Protein AF-A0A959EP99-F1 (afdb_monomer_lite)

Sequence (68 aa):
MKRISIFLFCLSAPFLLTTCKKGEGFNLFSVQDDVELGRQLRDEVLANPQEYPILDRNQYPAAYNYVE

Structure (mmCIF, N/CA/C/O backbone):
data_AF-A0A959EP99-F1
#
_entry.id   AF-A0A959EP99-F1
#
loop_
_atom_site.group_PDB
_atom_site.id
_atom_site.type_symbol
_atom_site.label_atom_id
_atom_site.label_alt_id
_atom_site.label_comp_id
_atom_site.label_asym_id
_atom_site.label_entity_id
_atom_site.label_seq_id
_atom_site.pdbx_PDB_ins_code
_atom_site.Cartn_x
_atom_site.Cartn_y
_atom_site.Cartn_z
_atom_site.occupancy
_atom_site.B_iso_or_equiv
_atom_site.auth_seq_id
_atom_site.auth_comp_id
_atom_site.auth_asym_id
_atom_site.auth_atom_id
_atom_site.pdbx_PDB_model_num
ATOM 1 N N . MET A 1 1 ? -3.727 26.737 38.703 1.00 60.59 1 MET A N 1
ATOM 2 C CA . MET A 1 1 ? -3.078 26.485 37.396 1.00 60.59 1 MET A CA 1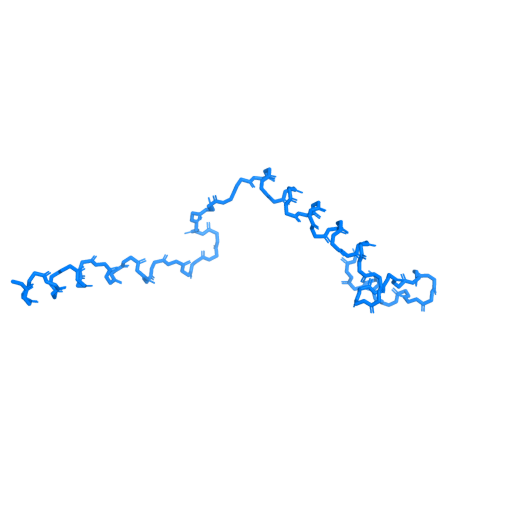
ATOM 3 C C . MET A 1 1 ? -2.211 25.221 37.423 1.00 60.59 1 MET A C 1
ATOM 5 O O . MET A 1 1 ? -2.671 24.206 36.931 1.00 60.59 1 MET A O 1
ATOM 9 N N . LYS A 1 2 ? -1.038 25.204 38.082 1.00 64.75 2 LYS A N 1
ATOM 10 C CA . LYS A 1 2 ? -0.104 24.048 38.061 1.00 64.75 2 LYS A CA 1
ATOM 11 C C . LYS A 1 2 ? -0.700 22.721 38.567 1.00 64.75 2 LYS A C 1
ATOM 13 O O . LYS A 1 2 ? -0.502 21.684 37.953 1.00 64.75 2 LYS A O 1
ATOM 18 N N . ARG A 1 3 ? -1.489 22.763 39.649 1.00 73.44 3 ARG A N 1
ATOM 19 C CA . ARG A 1 3 ? -2.154 21.574 40.223 1.00 73.44 3 ARG A CA 1
ATOM 20 C C . ARG A 1 3 ? -3.270 21.014 39.332 1.00 73.44 3 ARG A C 1
ATOM 22 O O . ARG A 1 3 ? -3.461 19.810 39.307 1.00 73.44 3 ARG A O 1
ATOM 29 N N . ILE A 1 4 ? -3.949 21.880 38.575 1.00 78.44 4 ILE A N 1
ATOM 30 C CA . ILE A 1 4 ? -4.993 21.494 37.612 1.00 78.44 4 ILE A CA 1
ATOM 31 C C . ILE A 1 4 ? -4.357 20.848 36.375 1.00 78.44 4 ILE A C 1
ATOM 33 O O . ILE A 1 4 ? -4.831 19.808 35.940 1.00 78.44 4 ILE A O 1
ATOM 37 N N . SER A 1 5 ? -3.240 21.387 35.869 1.00 73.88 5 SER A N 1
ATOM 38 C CA . SER A 1 5 ? -2.482 20.748 34.779 1.00 73.88 5 SER A CA 1
ATOM 39 C C . SER A 1 5 ? -1.970 19.357 35.147 1.00 73.88 5 SER A C 1
ATOM 41 O O . SER A 1 5 ? -2.060 18.452 34.328 1.00 73.88 5 SER A O 1
ATOM 43 N N . ILE A 1 6 ? -1.469 19.169 36.373 1.00 81.00 6 ILE A N 1
ATOM 44 C CA . ILE A 1 6 ? -1.016 17.853 36.854 1.00 81.00 6 ILE A CA 1
ATOM 45 C C . ILE A 1 6 ? -2.195 16.876 36.928 1.00 81.00 6 ILE A C 1
ATOM 47 O O . ILE A 1 6 ? -2.076 15.736 36.497 1.00 81.00 6 ILE A O 1
ATOM 51 N N . PHE A 1 7 ? -3.352 17.338 37.405 1.00 80.81 7 PHE A N 1
ATOM 52 C CA . PHE A 1 7 ? -4.555 16.512 37.490 1.00 80.81 7 PHE A CA 1
ATOM 53 C C . PHE A 1 7 ? -5.073 16.085 36.108 1.00 80.81 7 PHE A C 1
ATOM 55 O O . PHE A 1 7 ? -5.413 14.923 35.911 1.00 80.81 7 PHE A O 1
ATOM 62 N N . LEU A 1 8 ? -5.073 17.001 35.133 1.00 78.62 8 LEU A N 1
ATOM 63 C CA . LEU A 1 8 ? -5.466 16.716 33.748 1.00 78.62 8 LEU A CA 1
ATOM 64 C C . LEU A 1 8 ? -4.494 15.748 33.059 1.00 78.62 8 LEU A C 1
ATOM 66 O O . LEU A 1 8 ? -4.932 14.865 32.328 1.00 78.62 8 LEU A O 1
ATOM 70 N N . PHE A 1 9 ? -3.193 15.875 33.328 1.00 77.19 9 PHE A N 1
ATOM 71 C CA . PHE A 1 9 ? -2.168 14.970 32.807 1.00 77.19 9 PHE A CA 1
ATOM 72 C C . PHE A 1 9 ? -2.268 13.558 33.414 1.00 77.19 9 PHE A C 1
ATOM 74 O O . PHE A 1 9 ? -2.134 12.564 32.707 1.00 77.19 9 PHE A O 1
ATOM 81 N N . CYS A 1 10 ? -2.564 13.445 34.713 1.00 78.56 10 CYS A N 1
ATOM 82 C CA . CYS A 1 10 ? -2.779 12.149 35.363 1.00 78.56 10 CYS A CA 1
ATOM 83 C C . CYS A 1 10 ? -4.078 11.458 34.918 1.00 78.56 10 CYS A C 1
ATOM 85 O O . CYS A 1 10 ? -4.132 10.231 34.920 1.00 78.56 10 CYS A O 1
ATOM 87 N N . LEU A 1 11 ? -5.108 12.216 34.523 1.00 80.69 11 LEU A N 1
ATOM 88 C CA . LEU A 1 11 ? -6.391 11.664 34.076 1.00 80.69 11 LEU A CA 1
ATOM 89 C C . LEU A 1 11 ? -6.335 11.080 32.653 1.00 80.69 11 LEU A C 1
ATOM 91 O O . LEU A 1 11 ? -7.078 10.151 32.350 1.00 80.69 11 LEU A O 1
ATOM 95 N N . SER A 1 12 ? -5.456 11.591 31.786 1.00 74.44 12 SER A N 1
ATOM 96 C CA . SER A 1 12 ? -5.299 11.100 30.407 1.00 74.44 12 SER A CA 1
ATOM 97 C C . SER A 1 12 ? -4.322 9.926 30.276 1.00 74.44 12 SER A C 1
ATOM 99 O O . SER A 1 12 ? -4.441 9.137 29.339 1.00 74.44 12 SER A O 1
ATOM 101 N N . ALA A 1 13 ? -3.395 9.760 31.225 1.00 73.00 13 ALA A N 1
ATOM 102 C CA . ALA A 1 13 ? -2.385 8.699 31.216 1.00 73.00 13 ALA A CA 1
ATOM 103 C C . ALA A 1 13 ? -2.936 7.253 31.089 1.00 73.00 13 ALA A C 1
ATOM 105 O O . ALA A 1 13 ? -2.322 6.466 30.366 1.00 73.00 13 ALA A O 1
ATOM 106 N N . PRO A 1 14 ? -4.080 6.869 31.699 1.00 69.25 14 PRO A N 1
ATOM 107 C CA . PRO A 1 14 ? -4.614 5.509 31.580 1.00 69.25 14 PRO A CA 1
ATOM 108 C C . PRO A 1 14 ? -5.134 5.169 30.177 1.00 69.25 14 PRO A C 1
ATOM 110 O O . PRO A 1 14 ? -5.081 4.009 29.779 1.00 69.25 14 PRO A O 1
ATOM 113 N N . PHE A 1 15 ? -5.599 6.161 29.405 1.00 67.00 15 PHE A N 1
ATOM 114 C CA . PHE A 1 15 ? -6.103 5.952 28.039 1.00 67.00 15 PHE A CA 1
ATOM 115 C C . PHE A 1 15 ? -4.991 5.629 27.035 1.00 67.00 15 PHE A C 1
ATOM 117 O O . PHE A 1 15 ? -5.255 5.041 25.992 1.00 67.00 15 PHE A O 1
ATOM 124 N N . LEU A 1 16 ? -3.741 5.980 27.348 1.00 67.00 16 LEU A N 1
ATOM 125 C CA . LEU A 1 16 ? -2.599 5.729 26.467 1.00 67.00 16 LEU A CA 1
ATOM 126 C C . LEU A 1 16 ? -2.099 4.277 26.528 1.00 67.00 16 LEU A C 1
ATOM 128 O O . LEU A 1 16 ? -1.333 3.860 25.664 1.00 67.00 16 LEU A O 1
ATOM 132 N N . LEU A 1 17 ? -2.518 3.498 27.532 1.00 66.75 17 LEU A N 1
ATOM 133 C CA . LEU A 1 17 ? -1.996 2.150 27.790 1.00 66.75 17 LEU A CA 1
ATOM 134 C C . LEU A 1 17 ? -2.937 1.016 27.338 1.00 66.75 17 LEU A C 1
ATOM 136 O O . LEU A 1 17 ? -2.576 -0.152 27.460 1.00 66.75 17 LEU A O 1
ATOM 140 N N . THR A 1 18 ? -4.128 1.318 26.806 1.00 65.50 18 THR A N 1
ATOM 141 C CA . THR A 1 18 ? -5.175 0.312 26.520 1.00 65.50 18 THR A CA 1
ATOM 142 C C . THR A 1 18 ? -5.218 -0.205 25.076 1.00 65.50 18 THR A C 1
ATOM 144 O O . THR A 1 18 ? -6.080 -1.016 24.758 1.00 65.50 18 THR A O 1
ATOM 147 N N . THR A 1 19 ? -4.308 0.212 24.188 1.00 62.38 19 THR A N 1
ATOM 148 C CA . THR A 1 19 ? -4.486 0.023 22.726 1.00 62.38 19 THR A CA 1
ATOM 1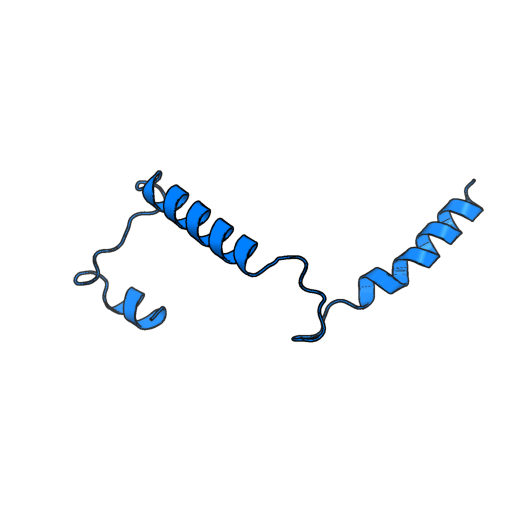49 C C . THR A 1 19 ? -3.820 -1.230 22.123 1.00 62.38 19 THR A C 1
ATOM 151 O O . THR A 1 19 ? -4.132 -1.627 21.004 1.00 62.38 19 THR A O 1
ATOM 154 N N . CYS A 1 20 ? -2.944 -1.930 22.847 1.00 64.12 20 CYS A N 1
ATOM 155 C CA . CYS A 1 20 ? -2.112 -2.990 22.255 1.00 64.12 20 CYS A CA 1
ATOM 156 C C . CYS A 1 20 ? -2.677 -4.414 22.396 1.00 64.12 20 CYS A C 1
ATOM 158 O O . CYS A 1 20 ? -1.973 -5.317 22.852 1.00 64.12 20 CYS A O 1
ATOM 160 N N . LYS A 1 21 ? -3.923 -4.658 21.977 1.00 67.50 21 LYS A N 1
ATOM 161 C CA . LYS A 1 21 ? -4.444 -6.029 21.844 1.00 67.50 21 LYS A CA 1
ATOM 162 C C . LYS A 1 21 ? -4.997 -6.300 20.449 1.00 67.50 21 LYS A C 1
ATOM 164 O O . LYS A 1 21 ? -5.901 -5.622 19.969 1.00 67.50 21 LYS A O 1
ATOM 169 N N . LYS A 1 22 ? -4.454 -7.336 19.802 1.00 63.22 22 LYS A N 1
ATOM 170 C CA . LYS A 1 22 ? -4.865 -7.785 18.466 1.00 63.22 22 LYS A CA 1
ATOM 171 C C . LYS A 1 22 ? -6.336 -8.219 18.500 1.00 63.22 22 LYS A C 1
ATOM 173 O O . LYS A 1 22 ? -6.671 -9.167 19.199 1.00 63.22 22 LYS A O 1
ATOM 178 N N . GLY A 1 23 ? -7.189 -7.523 17.750 1.00 64.00 23 GLY A N 1
ATOM 179 C CA . GLY A 1 23 ? -8.630 -7.797 17.670 1.00 64.00 23 GLY A CA 1
ATOM 180 C C . GLY A 1 23 ? -9.495 -7.122 18.743 1.00 64.00 23 GLY A C 1
ATOM 181 O O . GLY A 1 23 ? -10.713 -7.185 18.636 1.00 64.00 23 GLY A O 1
ATOM 182 N N . GLU A 1 24 ? -8.903 -6.436 19.728 1.00 64.38 24 GLU A N 1
ATOM 183 C CA . GLU A 1 24 ? -9.625 -5.687 20.777 1.00 64.38 24 GLU A CA 1
ATOM 184 C C . GLU A 1 24 ? -9.411 -4.163 20.632 1.00 64.38 24 GLU A C 1
ATOM 186 O O . GLU A 1 24 ? -9.291 -3.439 21.619 1.00 64.38 24 GLU A O 1
ATOM 191 N N . GLY A 1 25 ? -9.333 -3.667 19.392 1.00 68.19 25 GLY A N 1
ATOM 192 C CA . GLY A 1 25 ? -9.168 -2.245 19.073 1.00 68.19 25 GLY A CA 1
ATOM 193 C C . GLY A 1 25 ? -10.432 -1.628 18.471 1.00 68.19 25 GLY A C 1
ATOM 194 O O . GLY A 1 25 ? -11.167 -2.286 17.737 1.00 68.19 25 GLY A O 1
ATOM 195 N N . PHE A 1 26 ? -10.674 -0.349 18.755 1.00 75.62 26 PHE A N 1
ATOM 196 C CA . PHE A 1 26 ? -11.673 0.438 18.033 1.00 75.62 26 PHE A CA 1
ATOM 197 C C . PHE A 1 26 ? -11.116 0.785 16.648 1.00 75.62 26 PHE A C 1
ATOM 199 O O . PHE A 1 26 ? -10.134 1.523 16.555 1.00 75.62 26 PHE A O 1
ATOM 206 N N . ASN A 1 27 ? -11.708 0.237 15.582 1.00 81.69 27 ASN A N 1
ATOM 207 C CA . ASN A 1 27 ? -11.346 0.642 14.227 1.00 81.69 27 ASN A CA 1
ATOM 208 C C . ASN A 1 27 ? -11.943 2.028 13.951 1.00 81.69 27 ASN A C 1
ATOM 210 O O . ASN A 1 27 ? -13.160 2.200 13.986 1.00 81.69 27 ASN A O 1
ATOM 214 N N . LEU A 1 28 ? -11.071 3.010 13.722 1.00 89.00 28 LEU A N 1
ATOM 215 C CA . LEU A 1 28 ? -11.454 4.385 13.400 1.00 89.00 28 LEU A CA 1
ATOM 216 C C . LEU A 1 28 ? -11.937 4.526 11.952 1.00 89.00 28 LEU A C 1
ATOM 218 O O . LEU A 1 28 ? -12.656 5.474 11.650 1.00 89.00 28 LEU A O 1
ATOM 222 N N . PHE A 1 29 ? -11.529 3.604 11.080 1.00 92.38 29 PHE A N 1
ATOM 223 C CA . PHE A 1 29 ? -11.785 3.650 9.649 1.00 92.38 29 PHE A CA 1
ATOM 224 C C . PHE A 1 29 ? -12.908 2.690 9.269 1.00 92.38 29 PHE A C 1
ATOM 226 O O . PHE A 1 29 ? -13.017 1.570 9.778 1.00 92.38 29 PHE A O 1
ATOM 233 N N . SER A 1 30 ? -13.771 3.151 8.371 1.00 94.44 30 SER A N 1
ATOM 234 C CA . SER A 1 30 ? -14.775 2.312 7.736 1.00 94.44 30 SER A CA 1
ATOM 235 C C . SER A 1 30 ? -14.151 1.483 6.613 1.00 94.44 30 SER A C 1
ATOM 237 O O . SER A 1 30 ? -13.114 1.829 6.055 1.00 94.44 30 SER A O 1
ATOM 239 N N . VAL A 1 31 ? -14.852 0.429 6.191 1.00 95.50 31 VAL A N 1
ATOM 240 C CA . VAL A 1 31 ? -14.471 -0.340 4.993 1.00 95.50 31 VAL A CA 1
ATOM 241 C C . VAL A 1 31 ? -14.380 0.559 3.753 1.00 95.50 31 VAL A C 1
ATOM 243 O O . VAL A 1 31 ? -13.562 0.319 2.870 1.00 95.50 31 VAL A O 1
ATOM 246 N N . GLN A 1 32 ? -15.204 1.607 3.669 1.00 97.69 32 GLN A N 1
ATOM 247 C CA . GLN A 1 32 ? -15.169 2.522 2.532 1.00 97.69 32 GLN A CA 1
ATOM 248 C C . GLN A 1 32 ? -13.915 3.407 2.540 1.00 97.69 32 GLN A C 1
ATOM 250 O O . GLN A 1 32 ? -13.412 3.729 1.463 1.00 97.69 32 GLN A O 1
ATOM 255 N N . ASP A 1 33 ? -13.396 3.754 3.721 1.00 97.62 33 ASP A N 1
ATOM 256 C CA . ASP A 1 33 ? -12.126 4.474 3.852 1.00 97.62 33 ASP A CA 1
ATOM 257 C C . ASP A 1 33 ? -10.960 3.597 3.379 1.00 97.62 33 ASP A C 1
ATOM 259 O O . ASP A 1 33 ? -10.093 4.075 2.652 1.00 97.62 33 ASP A O 1
ATOM 263 N N . ASP A 1 34 ? -10.984 2.297 3.692 1.00 96.44 34 ASP A N 1
ATOM 264 C CA . ASP A 1 34 ? -9.980 1.342 3.204 1.00 96.44 34 ASP A CA 1
ATOM 265 C C . ASP A 1 34 ? -10.014 1.214 1.669 1.00 96.44 34 ASP A C 1
ATOM 267 O O . ASP A 1 34 ? -8.971 1.197 1.008 1.00 96.44 34 ASP A O 1
ATOM 271 N N . VAL A 1 35 ? -11.214 1.165 1.075 1.00 97.88 35 VAL A N 1
ATOM 272 C CA . VAL A 1 35 ? -11.392 1.143 -0.390 1.00 97.88 35 VAL A CA 1
ATOM 273 C C . VAL A 1 35 ? -10.863 2.427 -1.028 1.00 97.88 35 VAL A C 1
ATOM 275 O O . VAL A 1 35 ? -10.179 2.376 -2.053 1.00 97.88 35 VAL A O 1
ATOM 278 N N . GLU A 1 36 ? -11.177 3.578 -0.435 1.00 98.38 36 GLU A N 1
ATOM 279 C CA . GLU A 1 36 ? -10.718 4.880 -0.911 1.00 98.38 36 GLU A CA 1
ATOM 280 C C . GLU A 1 36 ? -9.192 4.991 -0.843 1.00 98.38 36 GLU A C 1
ATOM 282 O O . GLU A 1 36 ? -8.563 5.378 -1.828 1.00 98.38 36 GLU A O 1
ATOM 287 N N . LEU A 1 37 ? -8.589 4.571 0.270 1.00 98.06 37 LEU A N 1
ATOM 288 C CA . LEU A 1 37 ? -7.141 4.539 0.441 1.00 98.06 37 LEU A CA 1
ATOM 289 C C . LEU A 1 37 ? -6.472 3.644 -0.608 1.00 98.06 37 LEU A C 1
ATOM 291 O O . LEU A 1 37 ? -5.493 4.050 -1.233 1.00 98.06 37 LEU A O 1
ATOM 295 N N . GLY A 1 38 ? -7.015 2.447 -0.849 1.00 97.06 38 GLY A N 1
ATOM 296 C CA . GLY A 1 38 ? -6.500 1.543 -1.878 1.00 97.06 38 GLY A CA 1
ATOM 297 C C . GLY A 1 38 ? -6.554 2.157 -3.281 1.00 97.06 38 GLY A C 1
ATOM 298 O O . GLY A 1 38 ? -5.611 2.012 -4.062 1.00 97.06 38 GLY A O 1
ATOM 299 N N . ARG A 1 39 ? -7.626 2.896 -3.594 1.00 98.50 39 ARG A N 1
ATOM 300 C CA . ARG A 1 39 ? -7.752 3.634 -4.857 1.00 98.50 39 ARG A CA 1
ATOM 301 C C . ARG A 1 39 ? -6.703 4.738 -4.972 1.00 98.50 39 ARG A C 1
ATOM 303 O O . ARG A 1 39 ? -6.032 4.809 -5.997 1.00 98.50 39 ARG A O 1
ATOM 310 N N . GLN A 1 40 ? -6.549 5.559 -3.936 1.00 98.44 40 GLN A N 1
ATOM 311 C CA . GLN A 1 40 ? -5.573 6.651 -3.913 1.00 98.44 40 GLN A CA 1
ATOM 312 C C . GLN A 1 40 ? -4.147 6.127 -4.079 1.00 98.44 40 GLN A C 1
ATOM 314 O O . GLN A 1 40 ? -3.400 6.644 -4.904 1.00 98.44 40 GLN A O 1
ATOM 319 N N . LEU A 1 41 ? -3.795 5.054 -3.364 1.00 97.81 41 LEU A N 1
ATOM 320 C CA . LEU A 1 41 ? -2.482 4.425 -3.478 1.00 97.81 41 LEU A CA 1
ATOM 321 C C . LEU A 1 41 ? -2.226 3.889 -4.890 1.00 97.81 41 LEU A C 1
ATOM 323 O O . LEU A 1 41 ? -1.153 4.109 -5.446 1.00 97.81 41 LEU A O 1
ATOM 327 N N . ARG A 1 42 ? -3.207 3.199 -5.486 1.00 97.25 42 ARG A N 1
ATOM 328 C CA . ARG A 1 42 ? -3.105 2.732 -6.875 1.00 97.25 42 ARG A CA 1
ATOM 329 C C . ARG A 1 42 ? -2.843 3.905 -7.816 1.00 97.25 42 ARG A C 1
ATOM 331 O O . ARG A 1 42 ? -1.952 3.815 -8.653 1.00 97.25 42 ARG A O 1
ATOM 338 N N . ASP A 1 43 ? -3.622 4.973 -7.697 1.00 98.31 43 ASP A N 1
ATOM 339 C CA . ASP A 1 43 ? -3.528 6.118 -8.599 1.00 98.31 43 ASP A CA 1
ATOM 340 C C . ASP A 1 43 ? -2.176 6.843 -8.442 1.00 98.31 43 ASP A C 1
ATOM 342 O O . ASP A 1 43 ? -1.562 7.191 -9.448 1.00 98.31 43 ASP A O 1
ATOM 346 N N . GLU A 1 44 ? -1.655 6.961 -7.215 1.00 98.12 44 GLU A N 1
ATOM 347 C CA . GLU A 1 44 ? -0.315 7.499 -6.927 1.00 98.12 44 GLU A CA 1
ATOM 348 C C . GLU A 1 44 ? 0.805 6.654 -7.560 1.00 98.12 44 GLU A C 1
ATOM 350 O O . GLU A 1 44 ? 1.708 7.190 -8.206 1.00 98.12 44 GLU A O 1
ATOM 355 N N . VAL A 1 45 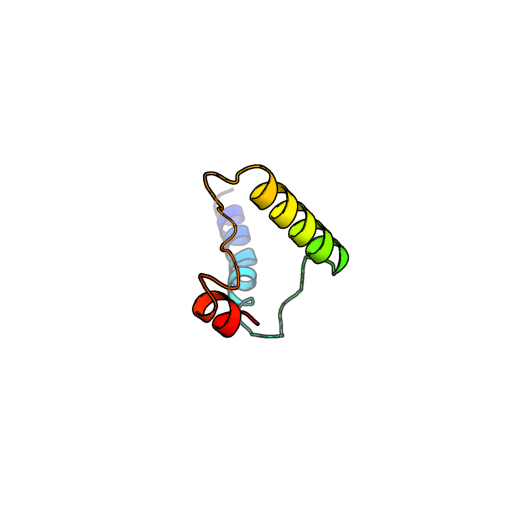? 0.735 5.324 -7.433 1.00 97.38 45 VAL A N 1
ATOM 356 C CA . VAL A 1 45 ? 1.703 4.397 -8.051 1.00 97.38 45 VAL A CA 1
ATOM 357 C C . VAL A 1 45 ? 1.700 4.542 -9.572 1.00 97.38 45 VAL A C 1
ATOM 359 O O . VAL A 1 45 ? 2.759 4.606 -10.196 1.00 97.38 45 VAL A O 1
ATOM 362 N N . LEU A 1 46 ? 0.513 4.631 -10.178 1.00 96.94 46 LEU A N 1
ATOM 363 C CA . 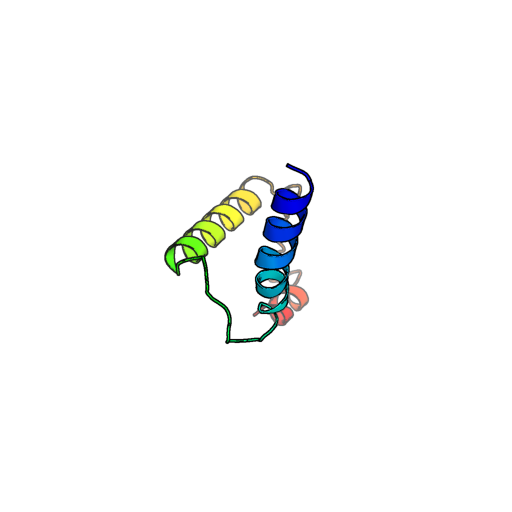LEU A 1 46 ? 0.369 4.787 -11.625 1.00 96.94 46 LEU A CA 1
ATOM 364 C C . LEU A 1 46 ? 0.844 6.159 -12.122 1.00 96.94 46 LEU A C 1
ATOM 366 O O . LEU A 1 46 ? 1.345 6.254 -13.244 1.00 96.94 46 LEU A O 1
ATOM 370 N N . ALA A 1 47 ? 0.698 7.208 -11.312 1.00 98.19 47 ALA A N 1
ATOM 371 C CA . ALA A 1 47 ? 1.128 8.560 -11.656 1.00 98.19 47 ALA A CA 1
ATOM 372 C C . ALA A 1 47 ? 2.656 8.742 -11.596 1.00 98.19 47 ALA A C 1
ATOM 374 O O . ALA A 1 47 ? 3.193 9.570 -12.334 1.00 98.19 47 ALA A O 1
ATOM 375 N N . ASN A 1 48 ? 3.362 7.949 -10.780 1.00 98.06 48 ASN A N 1
ATOM 376 C CA . ASN A 1 48 ? 4.800 8.095 -10.531 1.00 98.06 48 ASN A CA 1
ATOM 377 C C . ASN A 1 48 ? 5.616 6.847 -10.942 1.00 98.06 48 ASN A C 1
ATOM 379 O O . ASN A 1 48 ? 6.313 6.256 -10.114 1.00 98.06 48 ASN A O 1
ATOM 383 N N . PRO A 1 49 ? 5.622 6.445 -12.228 1.00 96.31 49 PRO A N 1
ATOM 384 C CA . PRO A 1 49 ? 6.245 5.192 -12.673 1.00 96.31 49 PRO A CA 1
ATOM 385 C C . PRO A 1 49 ? 7.777 5.166 -12.561 1.00 96.31 49 PRO A C 1
ATOM 387 O O . PRO A 1 49 ? 8.377 4.099 -12.640 1.00 96.31 49 PRO A O 1
ATOM 390 N N . GLN A 1 50 ? 8.426 6.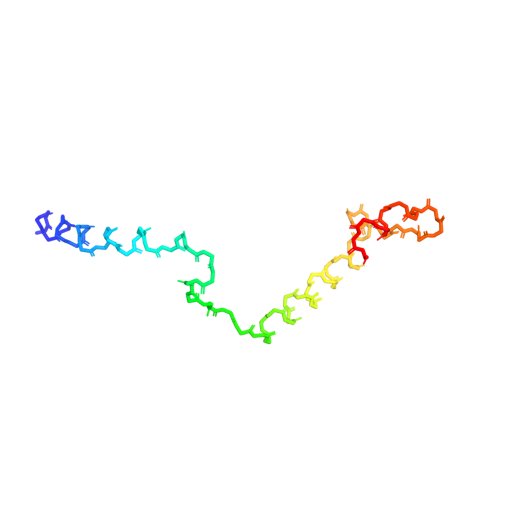326 -12.412 1.00 97.06 50 GLN A N 1
ATOM 391 C CA . GLN A 1 50 ? 9.870 6.397 -12.157 1.00 97.06 50 GLN A CA 1
ATOM 392 C C . GLN A 1 50 ? 10.216 6.010 -10.712 1.00 97.06 50 GLN A C 1
ATOM 394 O O . GLN A 1 50 ? 11.291 5.470 -10.469 1.00 97.06 50 GLN A O 1
ATOM 399 N N . GLU A 1 51 ? 9.310 6.276 -9.768 1.00 97.38 51 GLU A N 1
ATOM 400 C CA . GLU A 1 51 ? 9.472 5.942 -8.350 1.00 97.38 51 GLU A CA 1
ATOM 401 C C . GLU A 1 51 ? 8.902 4.552 -8.038 1.00 97.38 51 GLU A C 1
ATOM 403 O O . GLU A 1 51 ? 9.519 3.775 -7.311 1.00 97.38 51 GLU A O 1
ATOM 408 N N . TYR A 1 52 ? 7.774 4.208 -8.666 1.00 96.44 52 TYR A N 1
ATOM 409 C CA . TYR A 1 52 ? 7.066 2.941 -8.488 1.00 96.44 52 TYR A CA 1
ATOM 410 C C . TYR A 1 52 ? 6.941 2.174 -9.819 1.00 96.44 52 TYR A C 1
ATOM 412 O O . TYR A 1 52 ? 5.849 2.079 -10.387 1.00 96.44 52 TYR A O 1
ATOM 420 N N . PRO A 1 53 ? 8.041 1.620 -10.362 1.00 95.19 53 PRO A N 1
ATOM 421 C CA . PRO A 1 53 ? 7.982 0.851 -11.599 1.00 95.19 53 PRO A CA 1
ATOM 422 C C . PRO A 1 53 ? 7.182 -0.443 -11.402 1.00 95.19 53 PRO A C 1
ATOM 424 O O . PRO A 1 53 ? 7.465 -1.242 -10.507 1.00 95.19 53 PRO A O 1
ATOM 427 N N . ILE A 1 54 ? 6.202 -0.682 -12.277 1.00 94.06 54 ILE A N 1
ATOM 428 C CA . ILE A 1 54 ? 5.448 -1.940 -12.288 1.00 94.06 54 ILE A CA 1
ATOM 429 C C . ILE A 1 54 ? 6.320 -3.029 -12.910 1.00 94.06 54 ILE A C 1
ATOM 431 O O . ILE A 1 54 ? 6.737 -2.923 -14.064 1.00 94.06 54 ILE A O 1
ATOM 435 N N . LEU A 1 55 ? 6.580 -4.084 -12.143 1.00 94.56 55 LEU A N 1
ATOM 436 C CA . LEU A 1 55 ? 7.379 -5.219 -12.589 1.00 94.56 55 LEU A CA 1
ATOM 437 C C . LEU A 1 55 ? 6.572 -6.104 -13.547 1.00 94.56 55 LEU A C 1
ATOM 439 O O . LEU A 1 55 ? 5.441 -6.475 -13.249 1.00 94.56 55 LEU A O 1
ATOM 443 N N . ASP A 1 56 ? 7.153 -6.488 -14.685 1.00 96.19 56 ASP A N 1
ATOM 444 C CA . ASP A 1 56 ? 6.517 -7.463 -15.575 1.00 96.19 56 A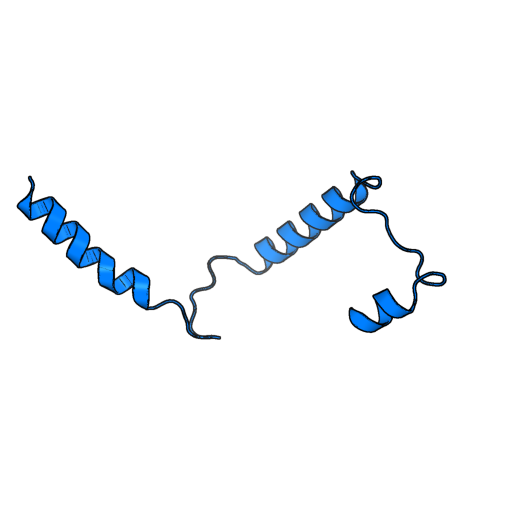SP A CA 1
ATOM 445 C C . ASP A 1 56 ? 6.444 -8.842 -14.901 1.00 96.19 56 ASP A C 1
ATOM 447 O O . ASP A 1 56 ? 7.432 -9.367 -14.383 1.00 96.19 56 ASP A O 1
ATOM 451 N N . ARG A 1 57 ? 5.261 -9.457 -14.922 1.00 95.94 57 ARG A N 1
ATOM 452 C CA . ARG A 1 57 ? 5.008 -10.725 -14.227 1.00 95.94 57 ARG A CA 1
ATOM 453 C C . ARG A 1 57 ? 5.818 -11.894 -14.790 1.00 95.94 57 ARG A C 1
ATOM 455 O O . ARG A 1 57 ? 6.199 -12.780 -14.028 1.00 95.94 57 ARG A O 1
ATOM 462 N N . ASN A 1 58 ? 6.088 -11.906 -16.096 1.00 97.06 58 ASN A N 1
ATOM 463 C CA . ASN A 1 58 ? 6.869 -12.974 -16.723 1.00 97.06 58 ASN A CA 1
ATOM 464 C C . ASN A 1 58 ? 8.360 -12.830 -16.399 1.00 97.06 58 ASN A C 1
ATOM 466 O O . ASN A 1 58 ? 9.059 -13.831 -16.257 1.00 97.06 58 ASN A O 1
ATOM 470 N N . GLN A 1 59 ? 8.841 -11.592 -16.269 1.00 98.12 59 GLN A N 1
ATOM 471 C CA . GLN A 1 59 ? 10.225 -11.288 -15.908 1.00 98.12 59 GLN A CA 1
ATOM 472 C C . GLN A 1 59 ? 10.499 -11.452 -14.407 1.00 98.12 59 GLN A C 1
ATOM 474 O O . GLN A 1 59 ? 11.588 -11.886 -14.033 1.00 98.12 59 GLN A O 1
ATOM 479 N N . TYR A 1 60 ? 9.519 -11.149 -13.550 1.00 97.12 60 TYR A N 1
ATOM 480 C CA . TYR A 1 60 ? 9.664 -11.155 -12.089 1.00 97.12 60 TYR A CA 1
ATOM 481 C C . TYR A 1 60 ? 8.659 -12.086 -11.374 1.00 97.12 60 TYR A C 1
ATOM 483 O O . TYR A 1 60 ? 8.005 -11.665 -10.415 1.00 97.12 60 TYR A O 1
ATOM 491 N N . PRO A 1 61 ? 8.541 -13.373 -11.757 1.00 97.06 61 PRO A N 1
ATOM 492 C CA . PRO A 1 61 ? 7.532 -14.278 -11.196 1.00 97.06 61 PRO A CA 1
ATOM 493 C C . PRO A 1 61 ? 7.714 -14.525 -9.692 1.00 97.06 61 PRO A C 1
ATOM 495 O O . PRO A 1 61 ? 6.738 -14.709 -8.972 1.00 97.06 61 PRO A O 1
ATOM 498 N N . ALA A 1 62 ? 8.953 -14.478 -9.187 1.00 97.06 62 ALA A N 1
ATOM 499 C CA . ALA A 1 62 ? 9.241 -14.665 -7.765 1.00 97.06 62 ALA A CA 1
ATOM 500 C C . ALA A 1 62 ? 8.618 -13.575 -6.876 1.00 97.06 62 ALA A C 1
ATOM 502 O O . ALA A 1 62 ? 8.194 -13.876 -5.764 1.00 97.06 62 ALA A O 1
ATOM 503 N N . ALA A 1 63 ? 8.543 -12.330 -7.362 1.00 95.69 63 ALA A N 1
ATOM 504 C CA . ALA A 1 63 ? 7.926 -11.234 -6.620 1.00 95.69 63 ALA A CA 1
ATOM 505 C C . ALA A 1 63 ? 6.412 -11.443 -6.496 1.00 95.69 63 ALA A C 1
ATOM 507 O O . ALA A 1 63 ? 5.862 -11.318 -5.408 1.00 95.69 63 ALA A O 1
ATOM 508 N N . TYR A 1 64 ? 5.754 -11.831 -7.591 1.00 96.31 64 TYR A N 1
ATOM 509 C CA . TYR A 1 64 ? 4.317 -12.098 -7.594 1.00 96.31 64 TYR A CA 1
ATOM 510 C C . TYR A 1 64 ? 3.949 -13.319 -6.746 1.00 96.31 64 TYR A C 1
ATOM 512 O O . TYR A 1 64 ? 3.034 -13.227 -5.939 1.00 96.31 64 TYR A O 1
ATOM 520 N N . ASN A 1 65 ? 4.722 -14.407 -6.825 1.00 96.19 65 ASN A N 1
ATOM 521 C CA . ASN A 1 65 ? 4.502 -15.611 -6.011 1.00 96.19 65 ASN A CA 1
ATOM 522 C C . ASN A 1 65 ? 4.636 -15.383 -4.493 1.00 96.19 65 ASN A C 1
ATOM 524 O O . ASN A 1 65 ? 4.250 -16.245 -3.712 1.00 96.19 65 ASN A O 1
ATOM 528 N N . TYR A 1 66 ? 5.276 -14.293 -4.061 1.00 96.12 66 TYR A N 1
ATOM 529 C CA . TYR A 1 66 ? 5.399 -13.959 -2.640 1.00 96.12 66 TYR A CA 1
ATOM 530 C C . TYR A 1 66 ? 4.178 -13.192 -2.109 1.00 96.12 66 TYR A C 1
ATOM 532 O O . TYR A 1 66 ? 3.889 -13.255 -0.915 1.00 96.12 66 TYR A O 1
ATOM 540 N N . VAL A 1 67 ? 3.497 -12.436 -2.975 1.00 91.06 67 VAL A N 1
ATOM 541 C CA . VAL A 1 67 ? 2.435 -11.491 -2.590 1.00 91.06 67 VAL A CA 1
ATOM 542 C C . VAL A 1 67 ? 1.035 -12.052 -2.864 1.00 91.06 67 VAL A C 1
ATOM 544 O O . VAL A 1 67 ? 0.091 -11.666 -2.175 1.00 91.06 67 VAL A O 1
ATOM 547 N N . GLU A 1 68 ? 0.905 -12.946 -3.846 1.00 90.12 68 GLU A N 1
ATOM 548 C CA . GLU A 1 68 ? -0.335 -13.634 -4.246 1.00 90.12 68 GLU A CA 1
ATOM 549 C C . GLU A 1 68 ? -0.361 -15.087 -3.759 1.00 90.12 68 GLU A C 1
ATOM 551 O O . GLU A 1 68 ? -1.442 -15.523 -3.299 1.00 90.12 68 GLU A O 1
#

Foldseek 3Di:
DVVVVVVVVVVCVVVVPPAPDDPPHDDPDDPVNVVVVVVVVVVVLVVCCVVNPDDDCVRCVVVVVVVD

pLDDT: mean 86.33, std 13.09, range [60.59, 98.5]

Secondary structure (DSSP, 8-state):
-HHHHHHHHHHHGGGGGS---TT-S---S-HHHHHHHHHHHHHHHHH-TTTSPPPPTTT-HHHHHHH-

Radius of gyration: 22.04 Å; chains: 1; bounding box: 25×42×57 Å